Protein AF-A0A523W310-F1 (afdb_monomer)

pLDDT: mean 72.42, std 22.8, range [32.84, 97.5]

Radius of gyration: 28.05 Å; Cα contacts (8 Å, |Δi|>4): 215; chains: 1; bounding box: 73×98×42 Å

InterPro domains:
  IPR045443 Domain of unknown function DUF6504 [PF20114] (43-134)

Structure (mmCIF, N/CA/C/O backbone):
data_AF-A0A523W310-F1
#
_entry.id   AF-A0A523W310-F1
#
loop_
_atom_site.group_PDB
_atom_site.id
_atom_site.type_symbol
_atom_site.label_atom_id
_atom_site.label_alt_id
_atom_site.label_comp_id
_atom_site.label_asym_id
_atom_site.label_entity_id
_atom_site.label_seq_id
_atom_site.pdbx_PDB_ins_code
_atom_site.Cart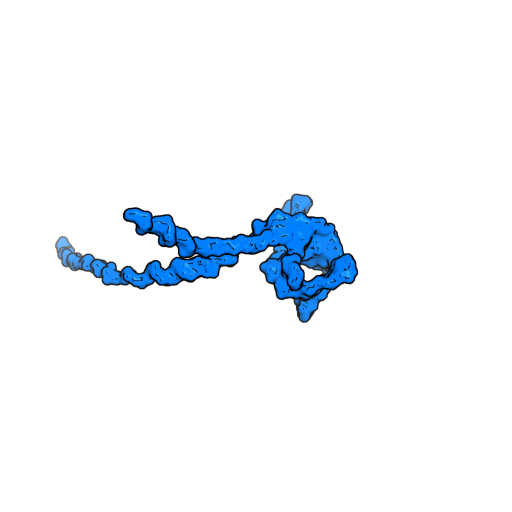n_x
_atom_site.Cartn_y
_atom_site.Cartn_z
_atom_site.occupancy
_atom_site.B_iso_or_equiv
_atom_site.auth_seq_id
_atom_site.auth_comp_id
_atom_site.auth_asym_id
_atom_site.auth_atom_id
_atom_site.pdbx_PDB_model_num
ATOM 1 N N . MET A 1 1 ? -4.228 -82.127 -23.686 1.00 38.09 1 MET A N 1
ATOM 2 C CA . MET A 1 1 ? -3.984 -82.873 -22.429 1.00 38.09 1 MET A CA 1
ATOM 3 C C . MET A 1 1 ? -3.651 -81.880 -21.317 1.00 38.09 1 MET A C 1
ATOM 5 O O . MET A 1 1 ? -2.884 -80.970 -21.593 1.00 38.09 1 MET A O 1
ATOM 9 N N . LYS A 1 2 ? -4.191 -82.121 -20.105 1.00 38.12 2 LYS A N 1
ATOM 10 C CA . LYS A 1 2 ? -3.964 -81.458 -18.790 1.00 38.12 2 LYS A CA 1
ATOM 11 C C . LYS A 1 2 ? -4.678 -80.100 -18.563 1.00 38.12 2 LYS A C 1
ATOM 13 O O . LYS A 1 2 ? -4.248 -79.087 -19.089 1.00 38.12 2 LYS A O 1
ATOM 18 N N . THR A 1 3 ? -5.925 -80.087 -18.066 1.00 34.50 3 THR A N 1
ATOM 19 C CA . THR A 1 3 ? -6.438 -80.017 -16.657 1.00 34.50 3 THR A CA 1
ATOM 20 C C . THR A 1 3 ? -6.439 -78.639 -15.965 1.00 34.50 3 THR A C 1
ATOM 22 O O . THR A 1 3 ? -5.421 -78.190 -15.461 1.00 34.50 3 THR A O 1
ATOM 25 N N . VAL A 1 4 ? -7.646 -78.044 -15.922 1.00 43.12 4 VAL A N 1
ATOM 26 C CA . VAL A 1 4 ? -8.408 -77.414 -14.807 1.00 43.12 4 VAL A CA 1
ATOM 27 C C . VAL A 1 4 ? -7.665 -76.991 -13.532 1.00 43.12 4 VAL A C 1
ATOM 29 O O . VAL A 1 4 ? -7.166 -77.877 -12.852 1.00 43.12 4 VAL A O 1
ATOM 32 N N . ILE A 1 5 ? -7.850 -75.727 -13.090 1.00 40.97 5 ILE A N 1
ATOM 33 C CA . ILE A 1 5 ? -8.149 -75.353 -11.682 1.00 40.97 5 ILE A CA 1
ATOM 34 C C . ILE A 1 5 ? -9.120 -74.141 -11.636 1.00 40.97 5 ILE A C 1
ATOM 36 O O . ILE A 1 5 ? -8.881 -73.110 -12.258 1.00 40.97 5 ILE A O 1
ATOM 40 N N . LYS A 1 6 ? -10.232 -74.307 -10.900 1.00 39.75 6 LYS A N 1
ATOM 41 C CA . LYS A 1 6 ? -11.251 -73.308 -10.493 1.00 39.75 6 LYS A CA 1
ATOM 42 C C . LYS A 1 6 ? -10.788 -72.491 -9.268 1.00 39.75 6 LYS A C 1
ATOM 44 O O . LYS A 1 6 ? -9.948 -72.988 -8.528 1.00 39.75 6 LYS A O 1
ATOM 49 N N . ARG A 1 7 ? -11.567 -71.433 -8.954 1.00 35.25 7 ARG A N 1
ATOM 50 C CA . ARG A 1 7 ? -11.787 -70.733 -7.649 1.00 35.25 7 ARG A CA 1
ATOM 51 C C . ARG A 1 7 ? -11.113 -69.352 -7.608 1.00 35.25 7 ARG A C 1
ATOM 53 O O . ARG A 1 7 ? -10.023 -69.201 -8.124 1.00 35.25 7 ARG A O 1
ATOM 60 N N . GLU A 1 8 ? -11.687 -68.281 -7.063 1.00 32.94 8 GLU A N 1
ATOM 61 C CA . GLU A 1 8 ? -12.798 -68.116 -6.122 1.00 32.94 8 GLU A CA 1
ATOM 62 C C . GLU A 1 8 ? -13.237 -66.638 -6.130 1.00 32.94 8 GLU A C 1
ATOM 64 O O . GLU A 1 8 ? -12.412 -65.729 -6.203 1.00 32.94 8 GLU A O 1
ATOM 69 N N . THR A 1 9 ? -14.540 -66.395 -6.020 1.00 39.25 9 THR A N 1
ATOM 70 C CA . THR A 1 9 ? -15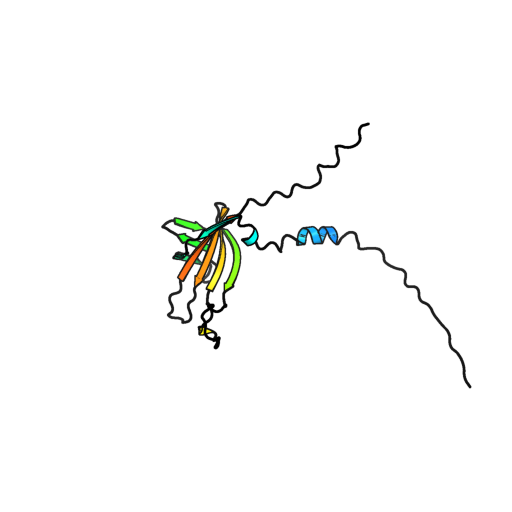.137 -65.093 -5.704 1.00 39.25 9 THR A CA 1
ATOM 71 C C . THR A 1 9 ? -14.847 -64.720 -4.251 1.00 39.25 9 THR A C 1
ATOM 73 O O . THR A 1 9 ? -15.274 -65.434 -3.344 1.00 39.25 9 THR A O 1
ATOM 76 N N . LYS A 1 10 ? -14.200 -63.575 -4.012 1.00 36.88 10 LYS A N 1
ATOM 77 C CA . LYS A 1 10 ? -14.177 -62.929 -2.692 1.00 36.88 10 LYS A CA 1
ATOM 78 C C . LYS A 1 10 ? -14.954 -61.619 -2.731 1.00 36.88 10 LYS A C 1
ATOM 80 O O . LYS A 1 10 ? -14.450 -60.576 -3.128 1.00 36.88 10 LYS A O 1
ATOM 85 N N . THR A 1 11 ? -16.194 -61.707 -2.268 1.00 41.56 11 THR A N 1
ATOM 86 C CA . THR A 1 11 ? -16.930 -60.622 -1.616 1.00 41.56 11 THR A CA 1
ATOM 87 C C . THR A 1 11 ? -16.064 -59.981 -0.535 1.00 41.56 11 THR A C 1
ATOM 89 O O . THR A 1 11 ? -15.692 -60.664 0.421 1.00 41.56 11 THR A O 1
ATOM 92 N N . ASN A 1 12 ? -15.796 -58.679 -0.645 1.00 32.84 12 ASN A N 1
ATOM 93 C CA . ASN A 1 12 ? -15.311 -57.891 0.480 1.00 32.84 12 ASN A CA 1
ATOM 94 C C . ASN A 1 12 ? -16.389 -56.875 0.872 1.00 32.84 12 ASN A C 1
ATOM 96 O O . ASN A 1 12 ? -16.697 -55.935 0.145 1.00 32.84 12 ASN A O 1
ATOM 100 N N . LYS A 1 13 ? -17.018 -57.164 2.009 1.00 40.69 13 LYS A N 1
ATOM 101 C CA . LYS A 1 13 ? -18.030 -56.371 2.701 1.00 40.69 13 LYS A CA 1
ATOM 102 C C . LYS A 1 13 ? -17.332 -55.805 3.935 1.00 40.69 13 LYS A C 1
ATOM 104 O O . LYS A 1 13 ? -16.928 -56.619 4.763 1.00 40.69 13 LYS A O 1
ATOM 109 N N . ARG A 1 14 ? -17.188 -54.473 4.009 1.00 34.44 14 ARG A N 1
ATOM 110 C CA . ARG A 1 14 ? -16.782 -53.576 5.132 1.00 34.44 14 ARG A CA 1
ATOM 111 C C . ARG A 1 14 ? -16.118 -52.345 4.479 1.00 34.44 14 ARG A C 1
ATOM 113 O O . ARG A 1 14 ? -15.328 -52.526 3.569 1.00 34.44 14 ARG A O 1
ATOM 120 N N . ASP A 1 15 ? -16.405 -51.085 4.775 1.00 37.50 15 ASP A N 1
ATOM 121 C CA . ASP A 1 15 ? -17.008 -50.467 5.947 1.00 37.50 15 ASP A CA 1
ATOM 122 C C . ASP A 1 15 ? -17.818 -49.232 5.529 1.00 37.50 15 ASP A C 1
ATOM 124 O O . ASP A 1 15 ? -17.294 -48.250 5.009 1.00 37.50 15 ASP A O 1
ATOM 128 N N . SER A 1 16 ? -19.116 -49.257 5.814 1.00 41.59 16 SER A N 1
ATOM 129 C CA . SER A 1 16 ? -19.983 -48.083 5.820 1.00 41.59 16 SER A CA 1
ATOM 130 C C . SER A 1 16 ? -19.853 -47.368 7.167 1.00 41.59 16 SER A C 1
ATOM 132 O O . SER A 1 16 ? -20.758 -47.436 7.995 1.00 41.59 16 SER A O 1
ATOM 134 N N . ARG A 1 17 ? -18.708 -46.732 7.429 1.00 38.59 17 ARG A N 1
ATOM 135 C CA . ARG A 1 17 ? -18.516 -45.807 8.560 1.00 38.59 17 ARG A CA 1
ATOM 136 C C . ARG A 1 17 ? -17.456 -44.777 8.188 1.00 38.59 17 ARG A C 1
ATOM 138 O O . ARG A 1 17 ? -16.278 -45.071 8.311 1.00 38.59 17 ARG A O 1
ATOM 145 N N . ASN A 1 18 ? -17.889 -43.624 7.671 1.00 41.59 18 ASN A N 1
ATOM 146 C CA . ASN A 1 18 ? -17.258 -42.295 7.833 1.00 41.59 18 ASN A CA 1
ATOM 147 C C . ASN A 1 18 ? -17.902 -41.246 6.901 1.00 41.59 18 ASN A C 1
ATOM 149 O O . ASN A 1 18 ? -17.213 -40.489 6.219 1.00 41.59 18 ASN A O 1
ATOM 153 N N . LEU A 1 19 ? -19.238 -41.193 6.872 1.00 42.88 19 LEU A N 1
ATOM 154 C CA . LEU A 1 19 ? -19.994 -40.143 6.170 1.00 42.88 19 LEU A CA 1
ATOM 155 C C . LEU A 1 19 ? -20.597 -39.100 7.127 1.00 42.88 19 LEU A C 1
ATOM 157 O O . LEU A 1 19 ? -21.392 -38.283 6.698 1.00 42.88 19 LEU A O 1
ATOM 161 N N . LEU A 1 20 ? -20.208 -39.097 8.409 1.00 42.44 20 LEU A N 1
ATOM 162 C CA . LEU A 1 20 ? -20.778 -38.192 9.422 1.00 42.44 20 LEU A CA 1
ATOM 163 C C . LEU A 1 20 ? -19.758 -37.224 10.049 1.00 42.44 20 LEU A C 1
ATOM 165 O O . LEU A 1 20 ? -19.971 -36.715 11.143 1.00 42.44 20 LEU A O 1
ATOM 169 N N . GLY A 1 21 ? -18.626 -36.997 9.377 1.00 37.59 21 GLY A N 1
ATOM 170 C CA . GLY A 1 21 ? -17.570 -36.095 9.859 1.00 37.59 21 GLY A CA 1
ATOM 171 C C . GLY A 1 21 ? -16.918 -35.227 8.784 1.00 37.59 21 GLY A C 1
ATOM 172 O O . GLY A 1 21 ? -15.990 -34.492 9.098 1.00 37.59 21 GLY A O 1
ATOM 173 N N . LYS A 1 22 ? -17.370 -35.310 7.526 1.00 39.88 22 LYS A N 1
ATOM 174 C CA . LYS A 1 22 ? -16.821 -34.496 6.429 1.00 39.88 22 LYS A CA 1
ATOM 175 C C . LYS A 1 22 ? -17.573 -33.175 6.253 1.00 39.88 22 LYS A C 1
ATOM 177 O O . LYS A 1 22 ? -16.925 -32.148 6.106 1.00 39.88 22 LYS A O 1
ATOM 182 N N . GLU A 1 23 ? -18.896 -33.174 6.416 1.00 42.44 23 GLU A N 1
ATOM 183 C CA . GLU A 1 23 ? -19.722 -31.969 6.224 1.00 42.44 23 GLU A CA 1
ATOM 184 C C . GLU A 1 23 ? -19.425 -30.866 7.258 1.00 42.44 23 GLU A C 1
ATOM 186 O O . GLU A 1 23 ? -19.283 -29.702 6.898 1.00 42.44 23 GLU A O 1
ATOM 191 N N . VAL A 1 24 ? -19.192 -31.220 8.529 1.00 42.09 24 VAL A N 1
ATOM 192 C CA . VAL A 1 24 ? -18.908 -30.229 9.593 1.00 42.09 24 VAL A CA 1
ATOM 193 C C . VAL A 1 24 ? -17.500 -29.617 9.472 1.00 42.09 24 VAL A C 1
ATOM 195 O O . VAL A 1 24 ? -17.236 -28.536 10.003 1.00 42.09 24 VAL A O 1
ATOM 198 N N . ILE A 1 25 ? -16.580 -30.287 8.769 1.00 43.22 25 ILE A N 1
ATOM 199 C CA . ILE A 1 25 ? -15.233 -29.761 8.505 1.00 43.22 25 ILE A CA 1
ATOM 200 C C . ILE A 1 25 ? -15.242 -28.913 7.226 1.00 43.22 25 ILE A C 1
ATOM 202 O O . ILE A 1 25 ? -14.614 -27.857 7.203 1.00 43.22 25 ILE A O 1
ATOM 206 N N . GLU A 1 26 ? -16.004 -29.302 6.201 1.00 40.44 26 GLU A N 1
ATOM 207 C CA . GLU A 1 26 ? -16.143 -28.518 4.966 1.00 40.44 26 GLU A CA 1
ATOM 208 C C . GLU A 1 26 ? -16.831 -27.167 5.204 1.00 40.44 26 GLU A C 1
ATOM 210 O O . GLU A 1 26 ? -16.376 -26.151 4.675 1.00 40.44 26 GLU A O 1
ATOM 215 N N . GLU A 1 27 ? -17.833 -27.106 6.085 1.00 41.16 27 GLU A N 1
ATOM 216 C CA . GLU A 1 27 ? -18.546 -25.858 6.387 1.00 41.16 27 GLU A CA 1
ATOM 217 C C .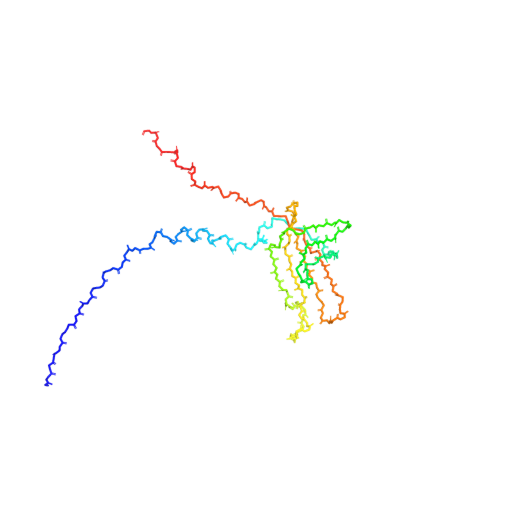 GLU A 1 27 ? -17.665 -24.829 7.124 1.00 41.16 27 GLU A C 1
ATOM 219 O O . GLU A 1 27 ? -17.778 -23.624 6.901 1.00 41.16 27 GLU A O 1
ATOM 224 N N . LYS A 1 28 ? -16.694 -25.284 7.928 1.00 37.94 28 LYS A N 1
ATOM 225 C CA . LYS A 1 28 ? -15.720 -24.397 8.595 1.00 37.94 28 LYS A CA 1
ATOM 226 C C . LYS A 1 28 ? -14.526 -24.019 7.718 1.00 37.94 28 LYS A C 1
ATOM 228 O O . LYS A 1 28 ? -13.841 -23.042 8.016 1.00 37.94 28 LYS A O 1
ATOM 233 N N . MET A 1 29 ? -14.264 -24.768 6.647 1.00 34.75 29 MET A N 1
ATOM 234 C CA . MET A 1 29 ? -13.141 -24.511 5.739 1.00 34.75 29 MET A CA 1
ATOM 235 C C . MET A 1 29 ? -13.514 -23.648 4.529 1.00 34.75 29 MET A C 1
ATOM 237 O O . MET A 1 29 ? -12.619 -23.159 3.840 1.00 34.75 29 MET A O 1
ATOM 241 N N . ASN A 1 30 ? -14.803 -23.382 4.300 1.00 38.41 30 ASN A N 1
ATOM 242 C CA . ASN A 1 30 ? -15.242 -22.603 3.141 1.00 38.41 30 ASN A CA 1
ATOM 243 C C . ASN A 1 30 ? -15.183 -21.071 3.331 1.00 38.41 30 ASN A C 1
ATOM 245 O O . ASN A 1 30 ? -15.426 -20.324 2.390 1.00 38.41 30 ASN A O 1
ATOM 249 N N . ILE A 1 31 ? -14.774 -20.584 4.509 1.00 44.03 31 ILE A N 1
ATOM 250 C CA . ILE A 1 31 ? -14.563 -19.144 4.776 1.00 44.03 31 ILE A CA 1
ATOM 251 C C . ILE A 1 31 ? -13.253 -18.625 4.129 1.00 44.03 31 ILE A C 1
ATOM 253 O O . ILE A 1 31 ? -12.984 -17.428 4.115 1.00 44.03 31 ILE A O 1
ATOM 257 N N . GLN A 1 32 ? -12.421 -19.493 3.536 1.00 43.00 32 GLN A N 1
ATOM 258 C CA . GLN A 1 32 ? -11.099 -19.110 3.010 1.00 43.00 32 GLN A CA 1
ATOM 259 C C . GLN A 1 32 ? -11.026 -18.797 1.502 1.00 43.00 32 GLN A C 1
ATOM 261 O O . GLN A 1 32 ? -9.925 -18.764 0.951 1.00 43.00 32 GLN A O 1
ATOM 266 N N . LYS A 1 33 ? -12.143 -18.554 0.802 1.00 44.94 33 LYS A N 1
ATOM 267 C CA . LYS A 1 33 ? -12.093 -18.267 -0.650 1.00 44.94 33 LYS A CA 1
ATOM 268 C C . LYS A 1 33 ? -12.911 -17.089 -1.156 1.00 44.94 33 LYS A C 1
ATOM 270 O O . LYS A 1 33 ? -12.929 -16.868 -2.364 1.00 44.94 33 LYS A O 1
ATOM 275 N N . GLU A 1 34 ? -13.504 -16.284 -0.287 1.00 48.31 34 GLU A N 1
ATOM 276 C CA . GLU A 1 34 ? -14.000 -14.988 -0.740 1.00 48.31 34 GLU A CA 1
ATOM 277 C C . GLU A 1 34 ? -12.839 -14.003 -0.719 1.00 48.31 34 GLU A C 1
ATOM 279 O O . GLU A 1 34 ? -12.309 -13.641 0.331 1.00 48.31 34 GLU A O 1
ATOM 284 N N . ASN A 1 35 ? -12.376 -13.638 -1.914 1.00 55.16 35 ASN A N 1
ATOM 285 C CA . ASN A 1 35 ? -11.384 -12.594 -2.083 1.00 55.16 35 ASN A CA 1
ATOM 286 C C . ASN A 1 35 ? -11.958 -11.332 -1.412 1.00 55.16 35 ASN A C 1
ATOM 288 O O . ASN A 1 35 ? -12.952 -10.820 -1.923 1.00 55.16 35 ASN A O 1
ATOM 292 N N . PRO A 1 36 ? -11.394 -10.805 -0.307 1.00 54.50 36 PRO A N 1
ATOM 293 C CA . PRO A 1 36 ? -12.037 -9.746 0.487 1.00 54.50 36 PRO A CA 1
ATOM 294 C C . PRO A 1 36 ? -12.298 -8.456 -0.313 1.00 54.50 36 PRO A C 1
ATOM 296 O O . PRO A 1 36 ? -13.049 -7.589 0.111 1.00 54.50 36 PRO A O 1
ATOM 299 N N . PHE A 1 37 ?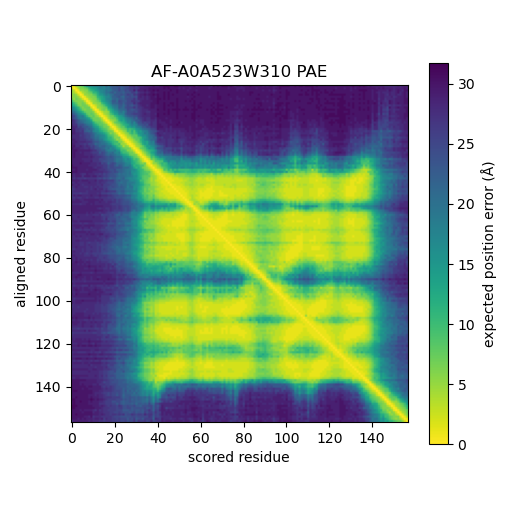 -11.707 -8.349 -1.500 1.00 53.19 37 PHE A N 1
ATOM 300 C CA . PHE A 1 37 ? -11.910 -7.294 -2.487 1.00 53.19 37 PHE A CA 1
ATOM 301 C C . PHE A 1 37 ? -13.256 -7.373 -3.207 1.00 53.19 37 PHE A C 1
ATOM 303 O O . PHE A 1 37 ? -13.750 -6.344 -3.644 1.00 53.19 37 PHE A O 1
ATOM 310 N N . GLN A 1 38 ? -13.846 -8.563 -3.346 1.00 54.72 38 GLN A N 1
ATOM 311 C CA . GLN A 1 38 ? -15.194 -8.727 -3.901 1.00 54.72 38 GLN A CA 1
ATOM 312 C C . GLN A 1 38 ? -16.279 -8.272 -2.911 1.00 54.72 38 GLN A C 1
ATOM 314 O O . GLN A 1 38 ? -17.423 -8.106 -3.314 1.00 54.72 38 GLN A O 1
ATOM 319 N N . LEU A 1 39 ? -15.911 -8.038 -1.644 1.00 60.28 39 LEU A N 1
ATOM 320 C CA . LEU A 1 39 ? -16.791 -7.542 -0.579 1.00 60.28 39 LEU A CA 1
ATOM 321 C C . LEU A 1 39 ? -16.715 -6.018 -0.383 1.00 60.28 39 LEU A C 1
ATOM 323 O O . LEU A 1 39 ? -17.413 -5.472 0.472 1.00 60.28 39 LEU A O 1
ATOM 327 N N . ALA A 1 40 ? -15.837 -5.324 -1.114 1.00 71.69 40 ALA A N 1
ATOM 328 C CA . ALA A 1 40 ? -15.853 -3.867 -1.125 1.00 71.69 40 ALA A CA 1
ATOM 329 C C . ALA A 1 40 ? -17.051 -3.415 -1.967 1.00 71.69 40 ALA A C 1
ATOM 331 O O . ALA A 1 40 ? -17.072 -3.627 -3.178 1.00 71.69 40 ALA A O 1
ATOM 332 N N . GLU A 1 41 ? -18.047 -2.831 -1.309 1.00 78.44 41 GLU A N 1
ATOM 333 C CA . GLU A 1 41 ? -19.265 -2.331 -1.952 1.00 78.44 41 GLU A CA 1
ATOM 334 C C . GLU A 1 41 ? -18.947 -1.076 -2.768 1.00 78.44 41 GLU A C 1
ATOM 336 O O . GLU A 1 41 ? -19.408 -0.909 -3.895 1.00 78.44 41 GLU A O 1
ATOM 341 N N . GLU A 1 42 ? -18.060 -0.242 -2.224 1.00 87.75 42 GLU A N 1
ATOM 342 C CA . GLU A 1 42 ? -17.591 0.980 -2.856 1.00 87.75 42 GLU A CA 1
ATOM 343 C C . GLU A 1 42 ? -16.083 1.150 -2.644 1.00 87.75 42 GLU A C 1
ATOM 345 O O . GLU A 1 42 ? -15.490 0.657 -1.677 1.00 87.75 42 GLU A O 1
ATOM 350 N N . SER A 1 43 ? -15.438 1.887 -3.547 1.00 91.94 43 SER A N 1
ATOM 351 C CA . SER A 1 43 ? -14.052 2.307 -3.371 1.00 91.94 43 SER A CA 1
ATOM 352 C C . SER A 1 43 ? -13.862 3.760 -3.774 1.00 91.94 43 SER A C 1
ATOM 354 O O . SER A 1 43 ? -14.509 4.278 -4.687 1.00 91.94 43 SER A O 1
ATOM 356 N N . ARG A 1 44 ? -12.940 4.431 -3.082 1.00 95.06 44 ARG A N 1
ATOM 357 C CA . ARG A 1 44 ? -12.517 5.789 -3.413 1.00 95.06 44 ARG A CA 1
ATOM 358 C C . ARG A 1 44 ? -11.045 5.805 -3.771 1.00 95.06 44 ARG A C 1
ATOM 360 O O . ARG A 1 44 ? -10.194 5.463 -2.956 1.00 95.06 44 ARG A O 1
ATOM 367 N N . PHE A 1 45 ? -10.755 6.227 -4.995 1.00 96.12 45 PHE A N 1
ATOM 368 C CA . PHE A 1 45 ? -9.400 6.331 -5.521 1.00 96.12 45 PHE A CA 1
ATOM 369 C C . PHE A 1 45 ? -8.728 7.645 -5.100 1.00 96.12 45 PHE A C 1
ATOM 371 O O . PHE A 1 45 ? -9.356 8.704 -5.136 1.00 96.12 45 PHE A O 1
ATOM 378 N N . TYR A 1 46 ? -7.443 7.572 -4.746 1.00 95.12 46 TYR A N 1
ATOM 379 C CA . TYR A 1 46 ? -6.621 8.723 -4.359 1.00 95.12 46 TYR A CA 1
ATOM 380 C C . TYR A 1 46 ? -5.297 8.775 -5.133 1.00 95.12 46 TYR A C 1
ATOM 382 O O . TYR A 1 46 ? -4.964 9.808 -5.704 1.00 95.12 46 TYR A O 1
ATOM 390 N N . SER A 1 47 ? -4.549 7.666 -5.185 1.00 95.00 47 SER A N 1
ATOM 391 C CA . SER A 1 47 ? -3.195 7.602 -5.768 1.00 95.00 47 SER A CA 1
ATOM 392 C C . SER A 1 47 ? -2.226 8.658 -5.212 1.00 95.00 47 SER A C 1
ATOM 394 O O . SER A 1 47 ? -1.449 9.275 -5.946 1.00 95.00 47 SER A O 1
ATOM 396 N N . GLU A 1 48 ? -2.251 8.852 -3.897 1.00 96.94 48 GLU A N 1
ATOM 397 C CA . GLU A 1 48 ? -1.437 9.851 -3.203 1.00 96.94 48 GLU A CA 1
ATOM 398 C C . GLU A 1 48 ? -0.206 9.221 -2.549 1.00 96.94 48 GLU A C 1
ATOM 400 O O . GLU A 1 48 ? -0.231 8.071 -2.109 1.00 96.94 48 GLU A O 1
ATOM 405 N N . ARG A 1 49 ? 0.890 9.981 -2.463 1.00 96.75 49 ARG A N 1
ATOM 406 C CA . ARG A 1 49 ? 2.078 9.552 -1.714 1.00 96.75 49 ARG A CA 1
ATOM 407 C C . ARG A 1 49 ? 1.785 9.531 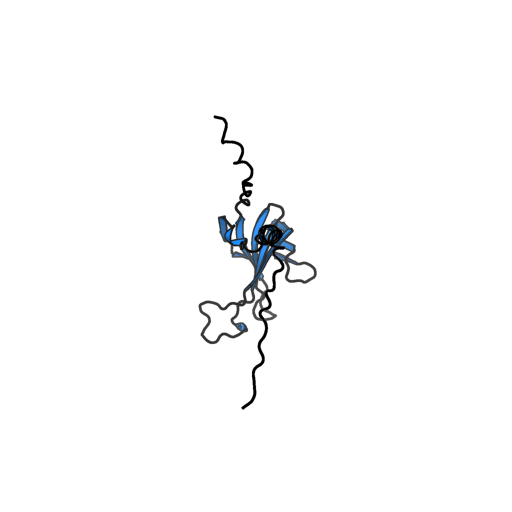-0.220 1.00 96.75 49 ARG A C 1
ATOM 409 O O . ARG A 1 49 ? 1.130 10.432 0.299 1.00 96.75 49 ARG A O 1
ATOM 416 N N . ILE A 1 50 ? 2.320 8.518 0.448 1.00 97.25 50 ILE A N 1
ATOM 417 C CA . ILE A 1 50 ? 2.236 8.353 1.897 1.00 97.25 50 ILE A CA 1
ATOM 418 C C . ILE A 1 50 ? 3.609 8.026 2.466 1.00 97.25 50 ILE A C 1
ATOM 420 O O . ILE A 1 50 ? 4.463 7.453 1.785 1.00 97.25 50 ILE A O 1
ATOM 424 N N . GLU A 1 51 ? 3.805 8.371 3.729 1.00 96.50 51 GLU A N 1
ATOM 425 C CA . GLU A 1 51 ? 4.955 7.914 4.501 1.00 96.50 51 GLU A CA 1
ATOM 426 C C . GLU A 1 51 ? 4.550 6.653 5.249 1.00 96.50 51 GLU A C 1
ATOM 428 O O . GLU A 1 51 ? 3.456 6.595 5.802 1.00 96.50 51 GLU A O 1
ATOM 433 N N . VAL A 1 52 ? 5.396 5.627 5.240 1.00 95.25 52 VAL A N 1
ATOM 434 C CA . VAL A 1 52 ? 5.065 4.318 5.810 1.00 95.25 52 VAL A CA 1
ATOM 435 C C . VAL A 1 52 ? 6.133 3.911 6.806 1.00 95.25 52 VAL A C 1
ATOM 437 O O . VAL A 1 52 ? 7.322 3.872 6.490 1.00 95.25 52 VAL A O 1
ATOM 440 N N . GLU A 1 53 ? 5.685 3.563 8.003 1.00 94.12 53 GLU A N 1
ATOM 441 C CA . GLU A 1 53 ? 6.485 2.906 9.023 1.00 94.12 53 GLU A CA 1
ATOM 442 C C . GLU A 1 53 ? 6.458 1.395 8.773 1.00 94.12 53 GLU A C 1
ATOM 444 O O . GLU A 1 53 ? 5.422 0.827 8.413 1.00 94.12 53 GLU A O 1
ATOM 449 N N . THR A 1 54 ? 7.596 0.733 8.964 1.00 91.50 54 THR A N 1
ATOM 450 C CA . THR A 1 54 ? 7.729 -0.714 8.753 1.00 91.50 54 THR A CA 1
ATOM 451 C C . THR A 1 54 ? 8.283 -1.397 9.991 1.00 91.50 54 THR A C 1
ATOM 453 O O . THR A 1 54 ? 9.077 -0.822 10.736 1.00 91.50 54 THR A O 1
ATOM 456 N N . VAL A 1 55 ? 7.887 -2.652 10.202 1.00 84.88 55 VAL A N 1
ATOM 457 C CA . VAL A 1 55 ? 8.386 -3.451 11.327 1.00 84.88 55 VAL A CA 1
ATOM 458 C C . VAL A 1 55 ? 9.736 -4.067 10.966 1.00 84.88 55 VAL A C 1
ATOM 460 O O . VAL A 1 55 ? 9.841 -4.768 9.960 1.00 84.88 55 VAL A O 1
ATOM 463 N N . ASN A 1 56 ? 10.753 -3.866 11.811 1.00 73.31 56 ASN A N 1
ATOM 464 C CA . ASN A 1 56 ? 12.036 -4.586 11.774 1.00 73.31 56 ASN A CA 1
ATOM 465 C C . ASN A 1 56 ? 12.703 -4.649 10.386 1.00 73.31 56 ASN A C 1
ATOM 467 O O . ASN A 1 56 ? 13.167 -5.708 9.970 1.00 73.31 56 ASN A O 1
ATOM 471 N N . GLN A 1 57 ? 12.728 -3.528 9.653 1.00 66.56 57 GLN A N 1
ATOM 472 C CA . GLN A 1 57 ? 13.307 -3.432 8.298 1.00 66.56 57 GLN A CA 1
ATOM 473 C C . GLN A 1 57 ? 12.647 -4.348 7.251 1.00 66.56 57 GLN A C 1
ATOM 475 O O . GLN A 1 57 ? 13.185 -4.558 6.162 1.00 66.56 57 GLN A O 1
ATOM 480 N N . SER A 1 58 ? 11.476 -4.898 7.560 1.00 74.75 58 SER A N 1
ATOM 481 C CA . SER A 1 58 ? 10.703 -5.701 6.629 1.00 74.75 58 SER A CA 1
ATOM 482 C C . SER A 1 58 ? 9.878 -4.816 5.693 1.00 74.75 58 SER A C 1
ATOM 484 O O . SER A 1 58 ? 9.601 -3.661 5.991 1.00 74.75 58 SER A O 1
ATOM 486 N N . PHE A 1 59 ? 9.419 -5.348 4.559 1.00 79.62 59 PHE A N 1
ATOM 487 C CA . PHE A 1 59 ? 8.520 -4.610 3.654 1.00 79.62 59 PHE A CA 1
ATOM 488 C C . PHE A 1 59 ? 7.058 -4.599 4.128 1.00 79.62 59 PHE A C 1
ATOM 490 O O . PHE A 1 59 ? 6.176 -4.213 3.363 1.00 79.62 59 PHE A O 1
ATOM 497 N N . TYR A 1 60 ? 6.795 -5.042 5.360 1.00 88.75 60 TYR A N 1
ATOM 498 C CA . TYR A 1 60 ? 5.459 -5.070 5.939 1.00 88.75 60 TYR A CA 1
ATOM 499 C C . TYR A 1 60 ? 5.166 -3.755 6.677 1.00 88.75 60 TYR A C 1
ATOM 501 O O . TYR A 1 60 ? 5.898 -3.405 7.611 1.00 88.75 60 TYR A O 1
ATOM 509 N N . PRO A 1 61 ? 4.115 -3.029 6.266 1.00 93.69 61 PRO A N 1
ATOM 510 C CA . PRO A 1 61 ? 3.763 -1.738 6.842 1.00 93.69 61 PRO A CA 1
ATOM 511 C C . PRO A 1 61 ? 3.078 -1.909 8.208 1.00 93.69 61 PRO A C 1
ATOM 513 O O . PRO A 1 61 ? 2.195 -2.753 8.357 1.00 93.69 61 PRO A O 1
ATOM 516 N N . SER A 1 62 ? 3.465 -1.097 9.195 1.00 94.81 62 SER A N 1
ATOM 517 C CA . SER A 1 62 ? 2.855 -1.050 10.539 1.00 94.81 62 SER A CA 1
ATOM 518 C C . SER A 1 62 ? 2.009 0.191 10.782 1.00 94.81 62 SER A C 1
ATOM 520 O O . SER A 1 62 ? 1.059 0.163 11.560 1.00 94.81 62 SER A O 1
ATOM 522 N N . ALA A 1 63 ? 2.350 1.297 10.137 1.00 95.88 63 ALA A N 1
ATOM 523 C CA . ALA A 1 63 ? 1.578 2.526 10.177 1.00 95.88 63 ALA A CA 1
ATOM 524 C C . ALA A 1 63 ? 1.895 3.356 8.937 1.00 95.88 63 ALA A C 1
ATOM 526 O O . ALA A 1 63 ? 2.898 3.121 8.259 1.00 95.88 63 ALA A O 1
ATOM 527 N N . PHE A 1 64 ? 1.051 4.334 8.643 1.00 96.31 64 PHE A N 1
ATOM 528 C CA . PHE A 1 64 ? 1.331 5.307 7.600 1.00 96.31 64 PHE A CA 1
ATOM 529 C C . PHE A 1 64 ? 0.816 6.695 7.961 1.00 96.31 64 PHE A C 1
ATOM 531 O O . PHE A 1 64 ? -0.143 6.838 8.719 1.00 96.31 64 PHE A O 1
ATOM 538 N N . VAL A 1 65 ? 1.452 7.722 7.405 1.00 97.31 65 VAL A N 1
ATOM 539 C CA . VAL A 1 65 ? 1.021 9.115 7.505 1.00 97.31 65 VAL A CA 1
ATOM 540 C C . VAL A 1 65 ? 0.460 9.547 6.160 1.00 97.31 65 VAL A C 1
ATOM 542 O O . VAL A 1 65 ? 1.105 9.414 5.117 1.00 97.31 65 VAL A O 1
ATOM 545 N N . TRP A 1 66 ? -0.760 10.072 6.191 1.00 97.06 66 TRP A N 1
ATOM 546 C CA . TRP A 1 66 ? -1.464 10.577 5.024 1.00 97.06 66 TRP A CA 1
ATOM 547 C C . TRP A 1 66 ? -2.186 11.874 5.385 1.00 97.06 66 TRP A C 1
ATOM 549 O O . TRP A 1 66 ? -2.930 11.925 6.362 1.00 97.06 66 TRP A O 1
ATOM 559 N N . ARG A 1 67 ? -1.935 12.943 4.614 1.00 95.44 67 ARG A N 1
ATOM 560 C CA . ARG A 1 67 ? -2.499 14.292 4.837 1.00 95.44 67 ARG A CA 1
ATOM 561 C C . ARG A 1 67 ? -2.296 14.813 6.269 1.00 95.44 67 ARG A C 1
ATOM 563 O O . ARG A 1 67 ? -3.192 15.402 6.862 1.00 95.44 67 ARG A O 1
ATOM 570 N N . GLY A 1 68 ? -1.111 14.564 6.827 1.00 95.69 68 GLY A N 1
ATOM 571 C CA . GLY A 1 68 ? -0.746 14.969 8.188 1.00 95.69 68 GLY A CA 1
ATOM 572 C C . GLY A 1 68 ? -1.343 14.099 9.300 1.00 95.69 68 GLY A C 1
ATOM 573 O O . GLY A 1 68 ? -1.009 14.306 10.462 1.00 95.69 68 GLY A O 1
ATOM 574 N N . GLN A 1 69 ? -2.176 13.106 8.968 1.00 95.44 69 GLN A N 1
ATOM 575 C CA . GLN A 1 69 ? -2.763 12.186 9.935 1.00 95.44 69 GLN A CA 1
ATOM 576 C C . GLN A 1 69 ? -2.035 10.842 9.924 1.00 95.44 69 GLN A C 1
ATOM 578 O O . GLN A 1 69 ? -1.825 10.244 8.868 1.00 95.44 69 GLN A O 1
ATOM 583 N N . ARG A 1 70 ? -1.692 10.342 11.114 1.00 96.12 70 ARG A N 1
ATOM 584 C CA . ARG A 1 70 ? -1.128 9.000 11.295 1.00 96.12 70 ARG A CA 1
ATOM 585 C C . ARG A 1 70 ? -2.237 7.959 11.435 1.00 96.12 70 ARG A C 1
ATOM 587 O O . ARG A 1 70 ? -3.186 8.148 12.198 1.00 96.12 70 ARG A O 1
ATOM 594 N N . TYR A 1 71 ? -2.067 6.845 10.736 1.00 96.06 71 TYR A N 1
ATOM 595 C CA . TYR A 1 71 ? -2.956 5.692 10.720 1.00 96.06 71 TYR A CA 1
ATOM 596 C C . TYR A 1 71 ? -2.176 4.439 11.110 1.00 96.06 71 TYR A C 1
ATOM 598 O O . TYR A 1 71 ? -1.219 4.060 10.437 1.00 96.06 71 TYR A O 1
ATOM 606 N N . VAL A 1 72 ? -2.579 3.803 12.208 1.00 96.31 72 VAL A N 1
ATOM 607 C CA . VAL A 1 72 ? -1.974 2.551 12.677 1.00 96.31 72 VAL A CA 1
ATOM 608 C C . VAL A 1 72 ? -2.637 1.382 11.961 1.00 96.31 72 VAL A C 1
ATOM 610 O O . VAL A 1 72 ? -3.864 1.283 11.935 1.00 96.31 72 VAL A O 1
ATOM 613 N N . ILE A 1 73 ? -1.822 0.511 11.367 1.00 95.44 73 ILE A N 1
ATOM 614 C CA . ILE A 1 73 ? -2.294 -0.703 10.705 1.00 95.44 73 ILE A CA 1
ATOM 615 C C . ILE A 1 73 ? -2.409 -1.790 11.764 1.00 95.44 73 ILE A C 1
ATOM 617 O O . ILE A 1 73 ? -1.407 -2.221 12.331 1.00 95.44 73 ILE A O 1
ATOM 621 N N . ASN A 1 74 ? -3.629 -2.260 12.003 1.00 93.50 74 ASN A N 1
ATOM 622 C CA . ASN A 1 74 ? -3.876 -3.342 12.954 1.00 93.50 74 ASN A CA 1
ATOM 623 C C . ASN A 1 74 ? -3.828 -4.721 12.295 1.00 93.50 74 ASN A C 1
ATOM 625 O O . ASN A 1 74 ? -3.492 -5.716 12.936 1.00 93.50 74 ASN A O 1
ATOM 629 N N . LYS A 1 75 ? -4.144 -4.786 10.999 1.00 92.12 75 LYS A N 1
ATOM 630 C CA . LYS A 1 75 ? -4.208 -6.032 10.249 1.00 92.12 75 LYS A CA 1
ATOM 631 C C . LYS A 1 75 ? -3.858 -5.804 8.791 1.00 92.12 75 LYS A C 1
ATOM 633 O O . LYS A 1 75 ? -4.423 -4.945 8.121 1.00 92.12 75 LYS A O 1
ATOM 638 N N . ILE A 1 76 ? -2.994 -6.661 8.265 1.00 93.12 76 ILE A N 1
ATOM 639 C CA . ILE A 1 76 ? -2.822 -6.818 6.822 1.00 93.12 76 ILE A CA 1
ATOM 640 C C . ILE A 1 76 ? -3.839 -7.864 6.374 1.00 93.12 76 ILE A C 1
ATOM 642 O O . ILE A 1 76 ? -3.746 -9.034 6.738 1.00 93.12 76 ILE A O 1
ATOM 646 N N . ILE A 1 77 ? -4.855 -7.421 5.640 1.00 92.62 77 ILE A N 1
ATOM 647 C CA . ILE A 1 77 ? -5.951 -8.264 5.149 1.00 92.62 77 ILE A CA 1
ATOM 648 C C . ILE A 1 77 ? -5.461 -9.113 3.977 1.00 92.62 77 ILE A C 1
ATOM 650 O O . ILE A 1 77 ? -5.770 -10.299 3.895 1.00 92.62 77 ILE A O 1
ATOM 654 N N . HIS A 1 78 ? -4.683 -8.510 3.078 1.00 91.38 78 HIS A N 1
ATOM 655 C CA . HIS A 1 78 ? -4.114 -9.205 1.932 1.00 91.38 78 HIS A CA 1
ATOM 656 C C . HIS A 1 78 ? -2.823 -8.534 1.465 1.00 91.38 78 HIS A C 1
ATOM 658 O O . HIS A 1 78 ? -2.658 -7.324 1.622 1.00 91.38 78 HIS A O 1
ATOM 664 N N . SER A 1 79 ? -1.918 -9.297 0.858 1.00 92.81 79 SER A N 1
ATOM 665 C CA . SER A 1 79 ? -0.716 -8.763 0.221 1.00 92.81 79 SER A CA 1
ATOM 666 C C . SER A 1 79 ? -0.326 -9.602 -0.990 1.00 92.81 79 SER A C 1
ATOM 668 O O . SER A 1 79 ? -0.468 -10.825 -0.987 1.00 92.81 79 SER A O 1
ATOM 670 N N . TRP A 1 80 ? 0.145 -8.940 -2.046 1.00 93.06 80 TRP A N 1
ATOM 671 C CA . TRP A 1 80 ? 0.597 -9.615 -3.258 1.00 93.06 80 TRP A CA 1
ATOM 672 C C . TRP A 1 80 ? 1.638 -8.778 -4.011 1.00 93.06 80 TRP A C 1
ATOM 674 O O . TRP A 1 80 ? 1.541 -7.547 -4.066 1.00 93.06 80 TRP A O 1
ATOM 684 N N . PRO A 1 81 ? 2.653 -9.420 -4.611 1.00 91.44 81 PRO A N 1
ATOM 685 C CA . PRO A 1 81 ? 3.555 -8.743 -5.526 1.00 91.44 81 PRO A CA 1
ATOM 686 C C . PRO A 1 81 ? 2.869 -8.529 -6.882 1.00 91.44 81 PRO A C 1
ATOM 688 O O . PRO A 1 81 ? 2.311 -9.459 -7.463 1.00 91.44 81 PRO A O 1
ATOM 691 N N . ASP A 1 82 ? 2.974 -7.325 -7.434 1.00 89.69 82 ASP A N 1
ATOM 692 C CA . ASP A 1 82 ? 2.718 -7.064 -8.848 1.00 89.69 82 ASP A CA 1
ATOM 693 C C . ASP A 1 82 ? 4.057 -7.052 -9.585 1.00 89.69 82 ASP A C 1
ATOM 695 O O . ASP A 1 82 ? 4.833 -6.096 -9.517 1.00 89.69 82 ASP A O 1
ATOM 699 N N . SER A 1 83 ? 4.313 -8.172 -10.259 1.00 84.56 83 SER A N 1
ATOM 700 C CA . SER A 1 83 ? 5.451 -8.382 -11.158 1.00 84.56 83 SER A CA 1
ATOM 701 C C . SER A 1 83 ? 5.026 -8.424 -12.628 1.00 84.56 83 SER A C 1
ATOM 703 O O . SER A 1 83 ? 5.750 -8.951 -13.478 1.00 84.56 83 SER A O 1
ATOM 705 N N . GLY A 1 84 ? 3.831 -7.896 -12.920 1.00 82.69 84 GLY A N 1
ATOM 706 C CA . GLY A 1 84 ? 3.273 -7.818 -14.258 1.00 82.69 84 GLY A CA 1
ATOM 707 C C . GLY A 1 84 ? 4.048 -6.867 -15.165 1.00 82.69 84 GLY A C 1
ATOM 708 O O . GLY A 1 84 ? 5.031 -6.245 -14.774 1.00 82.69 84 GLY A O 1
ATOM 709 N N . TYR A 1 85 ? 3.592 -6.761 -16.405 1.00 81.81 85 TYR A N 1
ATOM 710 C CA . TYR A 1 85 ? 4.140 -5.838 -17.393 1.00 81.81 85 TYR A CA 1
ATOM 711 C C . TYR A 1 85 ? 3.098 -4.773 -17.712 1.00 81.81 85 TYR A C 1
ATOM 713 O O . TYR A 1 85 ? 1.896 -5.057 -17.706 1.00 81.81 85 TYR A O 1
ATOM 721 N N . ALA A 1 86 ? 3.548 -3.563 -18.040 1.00 75.50 86 ALA A N 1
ATOM 722 C CA . ALA A 1 86 ? 2.646 -2.556 -18.572 1.00 75.50 86 ALA A CA 1
ATOM 723 C C . ALA A 1 86 ? 2.031 -3.060 -19.889 1.00 75.50 86 ALA A C 1
ATOM 725 O O . ALA A 1 86 ? 2.679 -3.751 -20.678 1.00 75.50 86 ALA A O 1
ATOM 726 N N . LYS A 1 87 ? 0.775 -2.690 -20.165 1.00 74.56 87 LYS A N 1
ATOM 727 C CA . LYS A 1 87 ? 0.084 -3.101 -21.404 1.00 74.56 87 LYS A CA 1
ATOM 728 C C . LYS A 1 87 ? 0.810 -2.633 -22.674 1.00 74.56 87 LYS A C 1
ATOM 730 O O . LYS A 1 87 ? 0.663 -3.253 -23.718 1.00 74.56 87 LYS A O 1
ATOM 735 N N . SER A 1 88 ? 1.599 -1.564 -22.568 1.00 71.69 88 SER A N 1
ATOM 736 C CA . SER A 1 88 ? 2.415 -0.987 -23.639 1.00 71.69 88 SER A CA 1
ATOM 737 C C . SER A 1 88 ? 3.847 -1.531 -23.701 1.00 71.69 88 SER A C 1
ATOM 739 O O . SER A 1 88 ? 4.641 -1.050 -24.508 1.00 71.69 88 SER A O 1
ATOM 741 N N . THR A 1 89 ? 4.224 -2.502 -22.859 1.00 67.19 89 THR A N 1
ATOM 742 C CA . THR A 1 89 ? 5.580 -3.056 -22.899 1.00 67.19 89 THR A CA 1
ATOM 743 C C . THR A 1 89 ? 5.801 -3.783 -24.232 1.00 67.19 89 THR A C 1
ATOM 745 O O . THR A 1 89 ? 5.001 -4.655 -24.580 1.00 67.19 89 THR A O 1
ATOM 748 N N . PRO A 1 90 ? 6.876 -3.467 -24.982 1.00 66.12 90 PRO A N 1
ATOM 749 C CA . PRO A 1 90 ? 7.181 -4.151 -26.235 1.00 66.12 90 PRO A CA 1
ATOM 750 C C . PRO A 1 90 ? 7.328 -5.664 -26.017 1.00 66.12 90 PRO A C 1
ATOM 752 O O . PRO A 1 90 ? 7.670 -6.110 -24.922 1.00 66.12 90 PRO A O 1
ATOM 755 N N . ASN A 1 91 ? 7.134 -6.461 -27.075 1.00 66.44 91 ASN A N 1
ATOM 756 C CA . ASN A 1 91 ? 7.157 -7.936 -27.032 1.00 66.44 91 ASN A CA 1
ATOM 757 C C . ASN A 1 91 ? 8.412 -8.550 -26.370 1.00 66.44 91 ASN A C 1
ATOM 759 O O . ASN A 1 91 ? 8.404 -9.718 -25.986 1.00 66.44 91 ASN A O 1
ATOM 763 N N . LYS A 1 92 ? 9.484 -7.770 -26.190 1.00 68.69 92 LYS A N 1
ATOM 764 C CA . LYS A 1 92 ? 10.663 -8.138 -25.401 1.00 68.69 92 LYS A CA 1
ATOM 765 C C . LYS A 1 92 ? 10.424 -7.852 -23.913 1.00 68.69 92 LYS A C 1
ATOM 767 O O . LYS A 1 92 ? 10.768 -6.793 -23.391 1.00 68.69 92 LYS A O 1
ATOM 772 N N . ARG A 1 93 ? 9.824 -8.828 -23.234 1.00 76.44 93 ARG A N 1
ATOM 773 C CA . ARG A 1 93 ? 9.603 -8.839 -21.783 1.00 76.44 93 ARG A CA 1
ATOM 774 C C . ARG A 1 93 ? 10.921 -9.118 -21.044 1.00 76.44 93 ARG A C 1
ATOM 776 O O . ARG A 1 93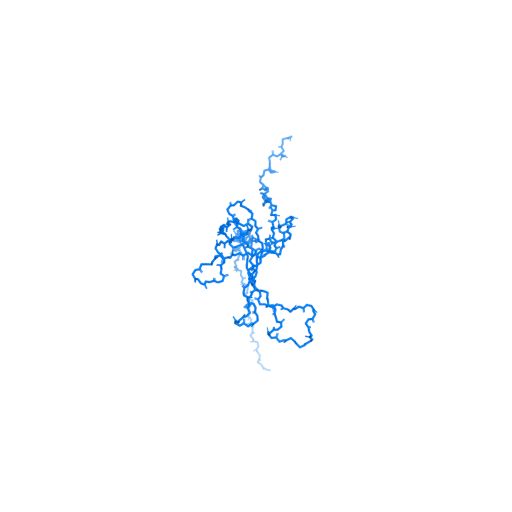 ? 11.328 -10.269 -20.945 1.00 76.44 93 ARG A O 1
ATOM 783 N N . ASP A 1 94 ? 11.569 -8.081 -20.512 1.00 79.25 94 ASP A N 1
ATOM 784 C CA . ASP A 1 94 ? 12.736 -8.197 -19.616 1.00 79.25 94 ASP A CA 1
ATOM 785 C C . ASP A 1 94 ? 12.299 -7.990 -18.157 1.00 79.25 94 ASP A C 1
ATOM 787 O O . ASP A 1 94 ? 11.319 -7.305 -17.880 1.00 79.25 94 ASP A O 1
ATOM 791 N N . TRP A 1 95 ? 13.008 -8.556 -17.185 1.00 75.38 95 TRP A N 1
ATOM 792 C CA . TRP A 1 95 ? 12.706 -8.350 -15.767 1.00 75.38 95 TRP A CA 1
ATOM 793 C C . TRP A 1 95 ? 12.727 -6.864 -15.374 1.00 75.38 95 TRP A C 1
ATOM 795 O O . TRP A 1 95 ? 11.990 -6.477 -14.4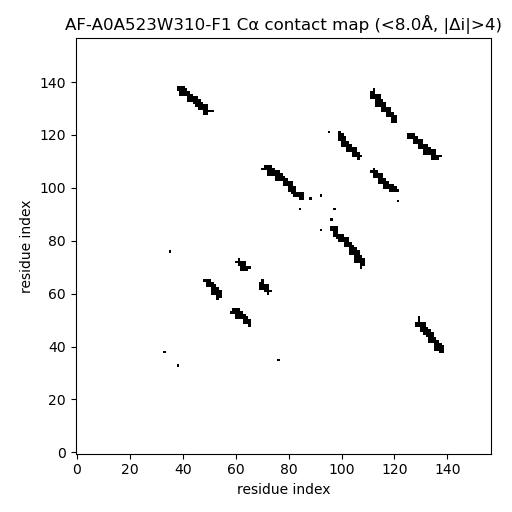76 1.00 75.38 95 TRP A O 1
ATOM 805 N N . ARG A 1 96 ? 13.516 -6.038 -16.080 1.00 76.75 96 ARG A N 1
ATOM 806 C CA . ARG A 1 96 ? 13.601 -4.578 -15.894 1.00 76.75 96 ARG A CA 1
ATOM 807 C C . ARG A 1 96 ? 12.346 -3.817 -16.312 1.00 76.75 96 ARG A C 1
ATOM 809 O O . ARG A 1 96 ? 12.172 -2.679 -15.892 1.00 76.75 96 ARG A O 1
ATOM 816 N N . SER A 1 97 ? 11.518 -4.402 -17.178 1.00 79.88 97 SER A N 1
ATOM 817 C CA . SER A 1 97 ? 10.254 -3.800 -17.618 1.00 79.88 97 SER A CA 1
ATOM 818 C C . SER A 1 97 ? 9.048 -4.306 -16.829 1.00 79.88 97 SER A C 1
ATOM 820 O O . SER A 1 97 ? 7.916 -3.928 -17.138 1.00 79.88 97 SER A O 1
ATOM 822 N N . ARG A 1 98 ? 9.275 -5.142 -15.807 1.00 85.38 98 ARG A N 1
ATOM 823 C CA . ARG A 1 98 ? 8.229 -5.551 -14.871 1.00 85.38 98 ARG A CA 1
ATOM 824 C C . ARG A 1 98 ? 7.877 -4.408 -13.931 1.00 85.38 98 ARG A C 1
ATOM 826 O O . ARG A 1 98 ? 8.702 -3.560 -13.600 1.00 85.38 98 ARG A O 1
ATOM 833 N N . HIS A 1 99 ? 6.650 -4.432 -13.438 1.00 85.94 99 HIS A N 1
ATOM 834 C CA . HIS A 1 99 ? 6.306 -3.710 -12.232 1.00 85.94 99 HIS A CA 1
ATOM 835 C C . HIS A 1 99 ? 7.114 -4.295 -11.068 1.00 85.94 99 HIS A C 1
ATOM 837 O O . HIS A 1 99 ? 7.331 -5.503 -10.965 1.00 85.94 99 HIS A O 1
ATOM 843 N N . HIS A 1 100 ? 7.594 -3.423 -10.188 1.00 89.75 100 HIS A N 1
ATOM 844 C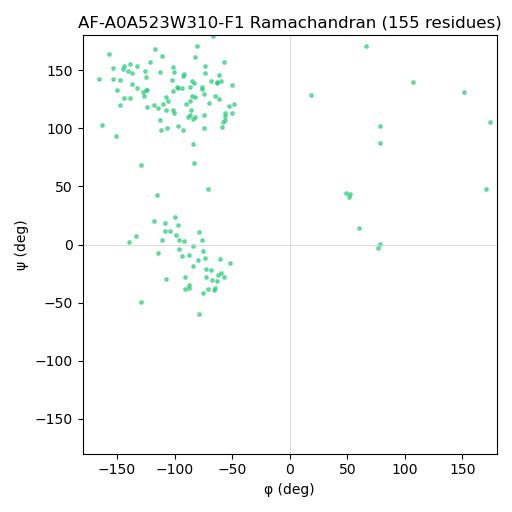 CA . HIS A 1 100 ? 8.310 -3.819 -8.977 1.00 89.75 100 HIS A CA 1
ATOM 845 C C . HIS A 1 100 ? 7.513 -3.414 -7.741 1.00 89.75 100 HIS A C 1
ATOM 847 O O . HIS A 1 100 ? 8.071 -2.913 -6.762 1.00 89.75 100 HIS A O 1
ATOM 853 N N . ARG A 1 101 ? 6.196 -3.637 -7.789 1.00 92.50 101 ARG A N 1
ATOM 854 C CA . ARG A 1 101 ? 5.257 -3.163 -6.775 1.00 92.50 101 ARG A CA 1
ATOM 855 C C . ARG A 1 101 ? 4.854 -4.284 -5.832 1.00 92.50 101 ARG A C 1
ATOM 857 O O . ARG A 1 101 ? 4.653 -5.415 -6.259 1.00 92.50 101 ARG A O 1
ATOM 864 N N . ASN A 1 102 ? 4.710 -3.958 -4.557 1.00 93.62 102 ASN A N 1
ATOM 865 C CA . ASN A 1 102 ? 4.080 -4.832 -3.573 1.00 93.62 102 ASN A CA 1
ATOM 866 C C . ASN A 1 102 ? 2.801 -4.154 -3.103 1.00 93.62 102 ASN A C 1
ATOM 868 O O . ASN A 1 102 ? 2.869 -3.062 -2.543 1.00 93.62 102 ASN A O 1
ATOM 872 N N . TYR A 1 103 ? 1.662 -4.783 -3.355 1.00 95.12 103 TYR A N 1
ATOM 873 C CA . TYR A 1 103 ? 0.363 -4.293 -2.924 1.00 95.12 103 TYR A CA 1
ATOM 874 C C . TYR A 1 103 ? -0.010 -4.889 -1.572 1.00 95.12 103 TYR A C 1
ATOM 876 O O . TYR A 1 103 ? 0.286 -6.050 -1.279 1.00 95.12 103 TYR A O 1
ATOM 884 N N . PHE A 1 104 ? -0.697 -4.083 -0.773 1.00 94.88 104 PHE A N 1
ATOM 885 C CA . PHE A 1 104 ? -1.228 -4.447 0.528 1.00 94.88 104 PHE A CA 1
ATOM 886 C C . PHE A 1 104 ? -2.641 -3.892 0.659 1.00 94.88 104 PHE A C 1
ATOM 888 O O . PHE A 1 104 ? -2.903 -2.744 0.301 1.00 94.88 104 PHE A O 1
ATOM 895 N N . VAL A 1 105 ? -3.536 -4.693 1.223 1.00 94.44 105 VAL A N 1
ATOM 896 C CA . VAL A 1 105 ? -4.778 -4.205 1.815 1.00 94.44 105 VAL A CA 1
ATOM 897 C C . VAL A 1 105 ? -4.636 -4.259 3.317 1.00 94.44 105 VAL A C 1
ATOM 899 O O . VAL A 1 105 ? -4.337 -5.311 3.884 1.00 94.44 105 VAL A O 1
ATOM 902 N N . VAL A 1 106 ? -4.838 -3.111 3.945 1.00 94.81 106 VAL A N 1
ATOM 903 C CA . VAL A 1 106 ? -4.589 -2.890 5.362 1.00 94.81 106 VAL A CA 1
ATOM 904 C C . VAL A 1 106 ? -5.854 -2.379 6.032 1.00 94.81 106 VAL A C 1
ATOM 906 O O . VAL A 1 106 ? -6.522 -1.484 5.518 1.00 94.81 106 VAL A O 1
ATOM 909 N N . GLY A 1 107 ? -6.190 -2.978 7.167 1.00 94.31 107 GLY A N 1
ATOM 910 C CA 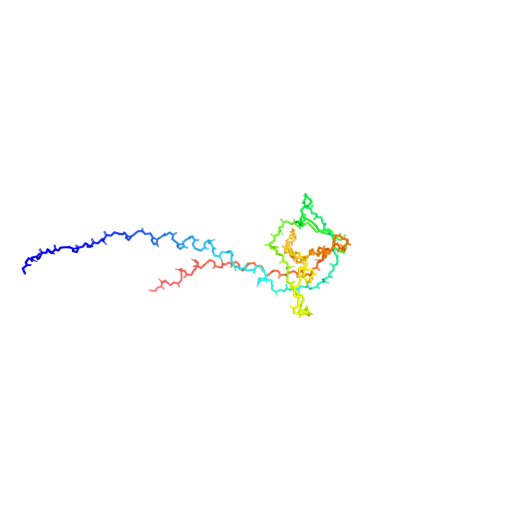. GLY A 1 107 ? -7.198 -2.479 8.088 1.00 94.31 107 GLY A CA 1
ATOM 911 C C . GLY A 1 107 ? -6.555 -1.578 9.135 1.00 94.31 107 GLY A C 1
ATOM 912 O O . GLY A 1 107 ? -5.406 -1.795 9.538 1.00 94.31 107 GLY A O 1
ATOM 913 N N . ILE A 1 108 ? -7.303 -0.567 9.560 1.00 94.31 108 ILE A N 1
ATOM 914 C CA . ILE A 1 108 ? -6.949 0.292 10.692 1.00 94.31 108 ILE A CA 1
ATOM 915 C C . ILE A 1 108 ? -7.996 0.160 11.805 1.00 94.31 108 ILE A C 1
ATOM 917 O O . ILE A 1 108 ? -9.080 -0.385 11.591 1.00 94.31 108 ILE A O 1
ATOM 921 N N . ASP A 1 109 ? -7.698 0.684 12.993 1.00 86.38 109 ASP A N 1
ATOM 922 C CA . ASP A 1 109 ? -8.548 0.508 14.184 1.00 86.38 109 ASP A CA 1
ATOM 923 C C . ASP A 1 109 ? -9.956 1.091 14.060 1.00 86.38 109 ASP A C 1
ATOM 925 O O . ASP A 1 109 ? -10.893 0.584 14.668 1.00 86.38 109 ASP A O 1
ATOM 929 N N . SER A 1 110 ? -10.145 2.110 13.222 1.00 86.12 110 SER A N 1
ATOM 930 C CA . SER A 1 110 ? -11.472 2.676 12.955 1.00 86.12 110 SER A CA 1
ATOM 931 C C . SER A 1 110 ? -12.343 1.815 12.031 1.00 86.12 110 SER A C 1
ATOM 933 O O . SER A 1 110 ? -13.429 2.243 11.648 1.00 86.12 110 SER A O 1
ATOM 935 N N . GLY A 1 111 ? -11.873 0.629 11.630 1.00 86.56 111 GLY A N 1
ATOM 936 C CA . GLY A 1 111 ? -12.570 -0.263 10.702 1.00 86.56 111 GLY A CA 1
ATOM 937 C C . GLY A 1 111 ? -12.453 0.147 9.232 1.00 86.56 111 GLY A C 1
ATOM 938 O O . GLY A 1 111 ? -12.990 -0.535 8.364 1.00 86.56 111 GLY A O 1
ATOM 939 N N . ARG A 1 112 ? -11.735 1.237 8.931 1.00 92.12 112 ARG A N 1
ATOM 940 C CA . ARG A 1 112 ? -11.444 1.648 7.552 1.00 92.12 112 ARG A CA 1
ATOM 941 C C . ARG A 1 112 ? -10.403 0.719 6.939 1.00 92.12 112 ARG A C 1
ATOM 943 O O . ARG A 1 112 ? -9.501 0.230 7.625 1.00 92.12 112 ARG A O 1
ATOM 950 N N . VAL A 1 113 ? -10.517 0.517 5.634 1.00 94.56 113 VAL A N 1
ATOM 951 C CA . VAL A 1 113 ? -9.631 -0.361 4.878 1.00 94.56 113 VAL A CA 1
ATOM 952 C C . VAL A 1 113 ? -9.007 0.415 3.732 1.00 94.56 113 VAL A C 1
ATOM 954 O O . VAL A 1 113 ? -9.689 1.120 2.994 1.00 94.56 113 VAL A O 1
ATOM 957 N N . PHE A 1 114 ? -7.696 0.273 3.571 1.00 95.44 114 PHE A N 1
ATOM 958 C CA . PHE A 1 114 ? -6.942 0.952 2.526 1.00 95.44 114 PHE A CA 1
ATOM 959 C C . PHE A 1 114 ? -6.172 -0.041 1.683 1.00 95.44 114 PHE A C 1
ATOM 961 O O . PHE A 1 114 ? -5.615 -1.018 2.182 1.00 95.44 114 PHE A O 1
ATOM 968 N N . LYS A 1 115 ? -6.084 0.262 0.395 1.00 96.06 115 LYS A N 1
ATOM 969 C CA . LYS A 1 115 ? -5.184 -0.385 -0.542 1.00 96.06 115 LYS A CA 1
ATOM 970 C C . LYS A 1 115 ? -3.993 0.529 -0.767 1.00 96.06 115 LYS A C 1
ATOM 972 O O . LYS A 1 115 ? -4.120 1.619 -1.330 1.00 96.06 115 LYS A O 1
ATOM 977 N N . ILE A 1 116 ? -2.827 0.059 -0.356 1.00 96.88 116 ILE A N 1
ATOM 978 C CA . ILE A 1 116 ? -1.557 0.760 -0.514 1.00 96.88 116 ILE A CA 1
ATOM 979 C C . ILE A 1 116 ? -0.598 -0.100 -1.328 1.00 96.88 116 ILE A C 1
ATOM 981 O O . ILE A 1 116 ? -0.737 -1.323 -1.388 1.00 96.88 116 ILE A O 1
ATOM 985 N N . TYR A 1 117 ? 0.392 0.519 -1.958 1.00 96.19 117 TYR A N 1
ATOM 986 C CA . TYR A 1 117 ? 1.475 -0.228 -2.576 1.00 96.19 117 TYR A CA 1
ATOM 987 C C . TYR A 1 117 ? 2.824 0.445 -2.391 1.00 96.19 117 TYR A C 1
ATOM 989 O O . TYR A 1 117 ? 2.940 1.668 -2.340 1.00 96.19 117 TYR A O 1
ATOM 997 N N . HIS A 1 118 ? 3.850 -0.393 -2.323 1.00 94.94 118 HIS A N 1
ATOM 998 C CA . HIS A 1 118 ? 5.242 0.013 -2.324 1.00 94.94 118 HIS A CA 1
ATOM 999 C C . HIS A 1 118 ? 5.820 -0.192 -3.718 1.00 94.94 118 HIS A C 1
ATOM 1001 O O . HIS A 1 118 ? 5.952 -1.334 -4.165 1.00 94.94 118 HIS A O 1
ATOM 1007 N N . ASP A 1 119 ? 6.172 0.893 -4.400 1.00 92.88 119 ASP A N 1
ATOM 1008 C CA . ASP A 1 119 ? 6.948 0.841 -5.634 1.00 92.88 119 ASP A CA 1
ATOM 1009 C C . ASP A 1 119 ? 8.439 0.824 -5.292 1.00 92.88 119 ASP A C 1
ATOM 1011 O O . ASP A 1 119 ? 8.989 1.799 -4.773 1.00 92.88 119 ASP A O 1
ATOM 1015 N N . ARG A 1 120 ? 9.090 -0.315 -5.547 1.00 88.75 120 ARG A N 1
ATOM 1016 C CA . ARG A 1 120 ? 10.506 -0.518 -5.216 1.00 88.75 120 ARG A CA 1
ATOM 1017 C C . ARG A 1 120 ? 11.450 0.124 -6.229 1.00 88.75 120 ARG A C 1
ATOM 1019 O O . ARG A 1 120 ? 12.647 0.207 -5.948 1.00 88.75 120 ARG A O 1
ATOM 1026 N N . GLY A 1 121 ? 10.932 0.535 -7.388 1.00 85.38 121 GLY A N 1
ATOM 1027 C CA . GLY A 1 121 ? 11.743 0.927 -8.529 1.00 85.38 121 GLY A CA 1
ATOM 1028 C C . GLY A 1 121 ? 12.541 -0.238 -9.131 1.00 85.38 121 GLY A C 1
ATOM 1029 O O . GLY A 1 121 ? 12.592 -1.346 -8.596 1.00 85.38 121 GLY A O 1
ATOM 1030 N N . VAL A 1 122 ? 13.154 0.013 -10.289 1.00 82.50 122 VAL A N 1
ATOM 1031 C CA . VAL A 1 122 ? 13.920 -1.000 -11.043 1.00 82.50 122 VAL A CA 1
ATOM 1032 C C . VAL A 1 122 ? 15.380 -1.058 -10.577 1.00 82.50 122 VAL A C 1
ATOM 1034 O O . VAL A 1 122 ? 15.997 -2.123 -10.577 1.00 82.50 122 VAL A O 1
ATOM 1037 N N . LYS A 1 123 ? 15.956 0.091 -10.197 1.00 83.38 123 LYS A N 1
ATOM 1038 C CA . LYS A 1 123 ? 17.360 0.227 -9.781 1.00 83.38 123 LYS A CA 1
ATOM 1039 C C . LYS A 1 123 ? 17.460 0.529 -8.289 1.00 83.38 123 LYS A C 1
ATOM 1041 O O . LYS A 1 123 ? 16.500 0.981 -7.671 1.00 83.38 123 LYS A O 1
ATOM 1046 N N . LYS A 1 124 ? 18.644 0.326 -7.708 1.00 80.31 124 LYS A N 1
ATOM 1047 C CA . LYS A 1 124 ? 18.892 0.602 -6.285 1.00 80.31 124 LYS A CA 1
ATOM 1048 C C . LYS A 1 124 ? 18.731 2.090 -5.952 1.00 80.31 124 LYS A C 1
ATOM 1050 O O . LYS A 1 124 ? 18.300 2.406 -4.847 1.00 80.31 124 LYS A O 1
ATOM 1055 N N . GLU A 1 125 ? 19.038 2.955 -6.914 1.00 84.94 125 GLU A N 1
ATOM 1056 C CA . GLU A 1 125 ? 18.953 4.417 -6.840 1.00 84.94 125 GLU A CA 1
ATOM 1057 C C . GLU A 1 125 ? 17.568 4.947 -7.232 1.00 84.94 125 GLU A C 1
ATOM 1059 O O . GLU A 1 125 ? 17.302 6.139 -7.096 1.00 84.94 125 GLU A O 1
ATOM 1064 N N . SER A 1 126 ? 16.681 4.090 -7.754 1.00 84.00 126 SER A N 1
ATOM 1065 C CA . SER A 1 126 ? 15.317 4.505 -8.061 1.00 84.00 126 SER A CA 1
ATOM 1066 C C . SER A 1 126 ? 14.601 4.918 -6.771 1.00 84.00 126 SER A C 1
ATOM 1068 O O . SER A 1 126 ? 14.744 4.234 -5.752 1.00 84.00 126 SER A O 1
ATOM 1070 N N . PRO A 1 127 ? 13.815 6.008 -6.796 1.00 85.25 127 PRO A N 1
ATOM 1071 C CA . PRO A 1 127 ? 13.067 6.426 -5.624 1.00 85.25 127 PRO A CA 1
ATOM 1072 C C . PRO A 1 127 ? 12.090 5.317 -5.239 1.00 85.25 127 PRO A C 1
ATOM 1074 O O . PRO A 1 127 ? 11.285 4.873 -6.058 1.00 85.25 127 PRO A O 1
ATOM 1077 N N . ARG A 1 128 ? 12.176 4.872 -3.986 1.00 90.06 128 ARG A N 1
ATOM 1078 C CA . ARG A 1 128 ? 11.210 3.945 -3.398 1.00 90.06 128 ARG A CA 1
ATOM 1079 C C . ARG A 1 128 ? 10.071 4.756 -2.826 1.00 90.06 128 ARG A C 1
ATOM 1081 O O . ARG A 1 128 ? 10.308 5.655 -2.022 1.00 90.06 128 ARG A O 1
ATOM 1088 N N . VAL A 1 129 ? 8.857 4.472 -3.273 1.00 94.25 129 VAL A N 1
ATOM 1089 C CA . VAL A 1 129 ? 7.701 5.306 -2.948 1.00 94.25 129 VAL A CA 1
ATOM 1090 C C . VAL A 1 129 ? 6.555 4.431 -2.489 1.00 94.25 129 VAL A C 1
ATOM 1092 O O . VAL A 1 129 ? 6.241 3.417 -3.111 1.00 94.25 129 VAL A O 1
ATOM 1095 N N . TRP A 1 130 ? 5.914 4.855 -1.409 1.00 96.19 130 TRP A N 1
ATOM 1096 C CA . TRP A 1 130 ? 4.650 4.298 -0.969 1.00 96.19 130 TRP A CA 1
ATOM 1097 C C . TRP A 1 130 ? 3.501 5.166 -1.460 1.00 96.19 130 TRP A C 1
ATOM 1099 O O . TRP A 1 130 ? 3.553 6.396 -1.387 1.00 96.19 130 TRP A O 1
ATOM 1109 N N . ILE A 1 131 ? 2.473 4.508 -1.980 1.00 96.94 131 ILE A N 1
ATOM 1110 C CA . ILE A 1 131 ? 1.294 5.149 -2.547 1.00 96.94 131 ILE A CA 1
ATOM 1111 C C . ILE A 1 131 ? 0.053 4.559 -1.889 1.00 96.94 131 ILE A C 1
ATOM 1113 O O . ILE A 1 131 ? -0.112 3.338 -1.838 1.00 96.94 131 ILE A O 1
ATOM 1117 N N . LEU A 1 132 ? -0.838 5.431 -1.430 1.00 97.50 132 LEU A N 1
ATOM 1118 C CA . LEU A 1 132 ? -2.213 5.087 -1.112 1.00 97.50 132 LEU A CA 1
ATOM 1119 C C . LEU A 1 132 ? -3.011 5.107 -2.410 1.00 97.50 132 LEU A C 1
ATOM 1121 O O . LEU A 1 132 ? -3.233 6.160 -3.003 1.00 97.50 132 LEU A O 1
ATOM 1125 N N . SER A 1 133 ? -3.409 3.924 -2.870 1.00 96.12 133 SER A N 1
ATOM 1126 C CA . SER A 1 133 ? -4.161 3.766 -4.112 1.00 96.12 133 SER A CA 1
ATOM 1127 C C . SER A 1 133 ? -5.622 4.119 -3.882 1.00 96.12 133 SER A C 1
ATOM 1129 O O . SER A 1 133 ? -6.146 5.038 -4.507 1.00 96.12 133 SER A O 1
ATOM 1131 N N . GLU A 1 134 ? -6.269 3.393 -2.972 1.00 95.50 134 GLU A N 1
ATOM 1132 C CA . GLU A 1 134 ? -7.716 3.422 -2.769 1.00 95.50 134 GLU A CA 1
ATOM 1133 C C . GLU A 1 134 ? -8.054 3.255 -1.284 1.00 95.50 134 GLU A C 1
ATOM 1135 O O . GLU A 1 134 ? -7.341 2.578 -0.541 1.00 95.50 134 GLU A O 1
ATOM 1140 N N . GLU A 1 135 ? -9.179 3.821 -0.873 1.00 95.06 135 GLU A N 1
ATOM 1141 C CA . GLU A 1 135 ? -9.917 3.417 0.321 1.00 95.06 135 GLU A CA 1
ATOM 1142 C C . GLU A 1 135 ? -11.059 2.492 -0.099 1.00 95.06 135 GLU A C 1
ATOM 1144 O O . GLU A 1 135 ? -11.734 2.748 -1.098 1.00 95.06 135 GLU A O 1
ATOM 1149 N N . LEU A 1 136 ? -11.236 1.404 0.642 1.00 93.12 136 LEU A N 1
ATOM 1150 C CA . LEU A 1 136 ? -12.227 0.371 0.378 1.00 93.12 136 LEU A CA 1
ATOM 1151 C C . LEU A 1 136 ? -13.308 0.447 1.456 1.00 93.12 136 LEU A C 1
ATOM 1153 O O . LEU A 1 136 ? -13.020 0.292 2.645 1.00 93.12 136 LEU A O 1
ATOM 1157 N N . PHE A 1 137 ? -14.551 0.660 1.037 1.00 89.75 137 PHE A N 1
ATOM 1158 C CA . PHE A 1 137 ? -15.712 0.639 1.915 1.00 89.75 137 PHE A CA 1
ATOM 1159 C C . PHE A 1 137 ? -16.281 -0.774 1.891 1.00 89.75 137 PHE A C 1
ATOM 1161 O O . PHE A 1 137 ? -16.954 -1.191 0.948 1.00 89.75 137 PHE A O 1
ATOM 1168 N N . MET A 1 138 ? -15.924 -1.551 2.912 1.00 80.50 138 MET A N 1
ATOM 1169 C CA . MET A 1 138 ? -16.442 -2.904 3.058 1.00 80.50 138 MET A CA 1
ATOM 1170 C C . MET A 1 138 ? -17.891 -2.837 3.530 1.00 80.50 138 MET A C 1
ATOM 1172 O O . MET A 1 138 ? -18.180 -2.186 4.538 1.00 80.50 138 MET A O 1
ATOM 1176 N N . SER A 1 139 ? -18.789 -3.548 2.846 1.00 70.62 139 SER A N 1
ATOM 1177 C CA . SER A 1 139 ? -20.106 -3.825 3.414 1.00 70.62 139 SER A CA 1
ATOM 1178 C C . SER A 1 139 ? -19.903 -4.601 4.715 1.00 70.62 139 SER A C 1
ATOM 1180 O O . SER A 1 139 ? -19.026 -5.474 4.779 1.00 70.62 139 SER A O 1
ATOM 1182 N N . LYS A 1 140 ? -20.696 -4.315 5.757 1.00 61.31 140 LYS A N 1
ATOM 1183 C CA . LYS A 1 140 ? -20.694 -5.164 6.959 1.00 61.31 140 LYS A CA 1
ATOM 1184 C C . LYS A 1 140 ? -20.867 -6.619 6.510 1.00 61.31 140 LYS A C 1
ATOM 1186 O O . LYS A 1 140 ? -21.695 -6.852 5.625 1.00 61.31 140 LYS A O 1
ATOM 1191 N N . PRO A 1 141 ? -20.118 -7.585 7.075 1.00 55.66 141 PRO A N 1
ATOM 1192 C CA . PRO A 1 141 ? -20.387 -8.982 6.785 1.00 55.66 141 PRO A CA 1
ATOM 1193 C C . PRO A 1 141 ? -21.867 -9.202 7.070 1.00 55.66 141 PRO A C 1
ATOM 1195 O O . PRO A 1 141 ? -22.333 -8.904 8.172 1.00 55.66 141 PRO A O 1
ATOM 1198 N N . ARG A 1 142 ? -22.616 -9.607 6.040 1.00 45.81 142 ARG A N 1
ATOM 1199 C CA . ARG A 1 142 ? -24.022 -9.969 6.179 1.00 45.81 142 ARG A CA 1
ATOM 1200 C C . ARG A 1 142 ? -24.013 -11.060 7.236 1.00 45.81 142 ARG A C 1
ATOM 1202 O O . ARG A 1 142 ? -23.464 -12.127 6.971 1.00 45.81 142 ARG A O 1
ATOM 1209 N N . GLU A 1 143 ? -24.483 -10.753 8.447 1.00 51.47 143 GLU A N 1
ATOM 1210 C CA . GLU A 1 143 ? -24.641 -11.766 9.484 1.00 51.47 143 GLU A CA 1
ATOM 1211 C C . GLU A 1 143 ? -25.406 -12.891 8.807 1.00 51.47 143 GLU A C 1
ATOM 1213 O O . GLU A 1 143 ? -26.513 -12.682 8.303 1.00 51.47 143 GLU A O 1
ATOM 1218 N N . SER A 1 144 ? -24.745 -14.037 8.643 1.00 50.12 144 SER A N 1
ATOM 1219 C CA . SER A 1 144 ? -25.374 -15.209 8.070 1.00 50.12 144 SER A CA 1
ATOM 1220 C C . SER A 1 144 ? -26.549 -15.488 8.984 1.00 50.12 144 SER A C 1
ATOM 1222 O O . SER A 1 144 ? -26.344 -15.894 10.130 1.00 50.12 144 SER A O 1
ATOM 1224 N N . VAL A 1 145 ? -27.753 -15.171 8.513 1.00 45.97 145 VAL A N 1
ATOM 1225 C CA . VAL A 1 145 ? -28.986 -15.474 9.219 1.00 45.97 145 VAL A CA 1
ATOM 1226 C C . VAL A 1 145 ? -28.955 -16.983 9.376 1.00 45.97 145 VAL A C 1
ATOM 1228 O O . VAL A 1 145 ? -29.108 -17.720 8.405 1.00 45.97 145 VAL A O 1
ATOM 1231 N N . SER A 1 146 ? -28.594 -17.424 10.579 1.00 45.19 146 SER A N 1
ATOM 1232 C CA . SER A 1 146 ? -28.542 -18.825 10.950 1.00 45.19 146 SER A CA 1
ATOM 1233 C C . SER A 1 146 ? -29.930 -19.370 10.671 1.00 45.19 146 SER A C 1
ATOM 1235 O O . SER A 1 146 ? -30.901 -18.974 11.315 1.00 45.19 146 SER A O 1
ATOM 1237 N N . SER A 1 147 ? -30.029 -20.228 9.663 1.00 48.69 147 SER A N 1
ATOM 1238 C CA . SER A 1 147 ? -31.247 -20.852 9.152 1.00 48.69 147 SER A CA 1
ATOM 1239 C C . SER A 1 147 ? -31.807 -21.890 10.132 1.00 48.69 147 SER A C 1
ATOM 1241 O O . SER A 1 147 ? -32.098 -23.026 9.764 1.00 48.69 147 SER A O 1
ATOM 1243 N N . LYS A 1 148 ? -31.910 -21.522 11.414 1.00 49.50 148 LYS A N 1
ATOM 1244 C CA . LYS A 1 148 ? -32.362 -22.389 12.504 1.00 49.50 148 LYS A CA 1
ATOM 1245 C C . LYS A 1 148 ? -33.679 -21.949 13.145 1.00 49.50 148 LYS A C 1
ATOM 1247 O O . LYS A 1 148 ? -34.245 -22.734 13.897 1.00 49.50 148 LYS A O 1
ATOM 1252 N N . ASP A 1 149 ? -34.215 -20.782 12.786 1.00 49.06 149 ASP A N 1
ATOM 1253 C CA . ASP A 1 149 ? -35.476 -20.265 13.346 1.00 49.06 149 ASP A CA 1
ATOM 1254 C C . ASP A 1 149 ? -36.729 -20.498 12.476 1.00 49.06 149 ASP A C 1
ATOM 1256 O O . ASP A 1 149 ? -37.818 -20.050 12.827 1.00 49.06 149 ASP A O 1
ATOM 1260 N N . GLU A 1 150 ? -36.639 -21.267 11.384 1.00 48.38 150 GLU A N 1
ATOM 1261 C CA . GLU A 1 150 ? -37.786 -21.531 10.490 1.00 48.38 150 GLU A CA 1
ATOM 1262 C C . GLU A 1 150 ? -38.470 -22.898 10.721 1.00 48.38 150 GLU A C 1
ATOM 1264 O O . GLU A 1 150 ? -39.127 -23.429 9.833 1.00 48.38 150 GLU A O 1
ATOM 1269 N N . SER A 1 151 ? -38.353 -23.496 11.917 1.00 47.41 151 SER A N 1
ATOM 1270 C CA . SER A 1 151 ? -38.995 -24.800 12.220 1.00 47.41 151 SER A CA 1
ATOM 1271 C C . SER A 1 151 ? -40.155 -24.769 13.226 1.00 47.41 151 SER A C 1
ATOM 1273 O O . SER A 1 151 ? -40.710 -25.820 13.538 1.00 47.41 151 SER A O 1
ATOM 1275 N N . LEU A 1 152 ? -40.586 -23.597 13.714 1.00 48.12 152 LEU A N 1
ATOM 1276 C CA . LEU A 1 152 ? -41.660 -23.504 14.724 1.00 48.12 152 LEU A CA 1
ATOM 1277 C C . LEU A 1 152 ? -43.004 -22.958 14.217 1.00 48.12 152 LEU A C 1
ATOM 1279 O O . LEU A 1 152 ? -43.900 -22.689 15.016 1.00 48.12 152 LEU A O 1
ATOM 1283 N N . ARG A 1 153 ? -43.203 -22.833 12.902 1.00 49.62 153 ARG A N 1
ATOM 1284 C CA . ARG A 1 153 ? -44.499 -22.430 12.332 1.00 49.62 153 ARG A CA 1
ATOM 1285 C C . ARG A 1 153 ? -44.964 -23.374 11.238 1.00 49.62 153 ARG A C 1
ATOM 1287 O O . ARG A 1 153 ? -45.013 -22.993 10.086 1.00 49.62 153 ARG A O 1
ATOM 1294 N N . GLU A 1 154 ? -45.303 -24.592 11.637 1.00 50.78 154 GLU A N 1
ATOM 1295 C CA . GLU A 1 154 ? -46.276 -25.499 11.007 1.00 50.78 154 GLU A CA 1
ATOM 1296 C C . GLU A 1 154 ? -46.141 -26.811 11.798 1.00 50.78 154 GLU A C 1
ATOM 1298 O O . GLU A 1 154 ? -45.134 -27.497 11.707 1.00 50.78 154 GLU A O 1
ATOM 1303 N N . LYS A 1 155 ? -47.042 -27.216 12.692 1.00 48.97 155 LYS A N 1
ATOM 1304 C CA . LYS A 1 155 ? -48.444 -27.539 12.439 1.00 48.97 155 LYS A CA 1
ATOM 1305 C C . LYS A 1 155 ? -49.199 -27.537 13.772 1.00 48.97 155 LYS A C 1
ATOM 1307 O O . LYS A 1 155 ? -49.108 -28.481 14.549 1.00 48.97 155 LYS A O 1
ATOM 1312 N N . GLY A 1 156 ? -49.948 -26.472 14.020 1.00 48.97 156 GLY A N 1
ATOM 1313 C CA . GLY A 1 156 ? -51.138 -26.526 14.857 1.00 48.97 156 GLY A CA 1
ATOM 1314 C C . GLY A 1 156 ? -52.335 -26.412 13.928 1.00 48.97 156 GLY A C 1
ATOM 1315 O O . GLY A 1 156 ? -52.609 -25.311 13.457 1.00 48.97 156 GLY A O 1
ATOM 1316 N N . LYS A 1 157 ? -52.963 -27.544 13.614 1.00 42.47 157 LYS A N 1
ATOM 1317 C CA . LYS A 1 157 ? -54.352 -27.693 13.166 1.00 42.47 157 LYS A CA 1
ATOM 1318 C C . LYS A 1 157 ? -54.730 -29.163 13.265 1.00 42.47 157 LYS A C 1
ATOM 1320 O O . LYS A 1 157 ? -53.913 -29.992 12.808 1.00 42.47 157 LYS A O 1
#

Mean predicted aligned error: 15.8 Å

Secondary structure (DSSP, 8-state):
------------------SSSSHHHHHHHGGG-S-GGGGEEEEEEEEEEEEEEESTTSS-EEEEEETTEEEEEEEEEEEEEE--B-TT--S---GGGB--EEEEEEEETTS-EEEEEEE--SSTTSPPEEEEEEEEEEPPP-----TTSSSSSS---

Foldseek 3Di:
DDDDDDDDDDDDDDDPPDPPPPVVVVVVPVVPPDPQQVQQPDKDFDFAFKAFDDPPPDPHTQWIADPNDIFGFPDFPDKDFQQDADPPDPPPDDSLRGFGKIWTWTATPVRKIWIKMWRCHSDVPPDITITTTMITHGDDPPPPPPPPPPPPPDDDD

Organism: Aerophobetes bacterium (NCBI:txid2030807)

Solvent-accessible surface area (backbone atoms only — not comparable to full-atom values): 10092 Å² total; per-residue (Å²): 137,89,84,89,87,88,87,79,91,78,88,83,88,84,78,99,78,82,86,85,66,55,66,75,51,50,68,70,57,62,78,80,70,72,61,74,72,79,47,38,75,45,72,48,79,68,67,38,78,38,51,71,43,53,54,91,89,42,97,51,72,43,29,35,38,49,95,92,41,79,46,56,45,77,40,77,77,44,73,48,76,43,66,51,64,57,94,81,58,61,96,78,82,48,83,78,60,32,44,51,31,39,38,36,32,34,31,28,86,87,72,50,31,36,34,34,33,38,37,49,43,84,46,95,86,36,74,67,45,39,32,39,41,33,39,42,45,59,56,75,79,73,75,75,75,71,89,73,79,85,76,84,86,79,84,92,128

Sequence (157 aa):
MKTVIKRETKTNKRDSRNLLGKEVIEEKMNIQKENPFQLAEESRFYSERIEVETVNQSFYPSAFVWRGQRYVINKIIHSWPDSGYAKSTPNKRDWRSRHHRNYFVVGIDSGRVFKIYHDRGVKKESPRVWILSEELFMSKPRESVSSKDESLREKGK

Nearest PDB structures (foldseek):
  1o72-assembly2_B  TM=3.590E-01  e=2.309E+00  Stichodactyla helianthus
  5hqw-assembly1_B  TM=6.174E-01  e=8.254E+00  Brevibacillus brevis NBRC 100599
  5j6o-assembly1_A-2  TM=3.662E-01  e=2.579E+00  Brevibacillus brevis NBRC 100599
  3kg9-assembly2_A  TM=5.710E-01  e=8.254E+00  Lyngbya majuscula
  3r3a-assembly1_A  TM=4.697E-01  e=7.389E+00  Arthrobacter sp.